Protein AF-A0A0D2ZPG1-F1 (afdb_monomer_lite)

Sequence (152 aa):
MGLDYSYSQPSQSDTFGGHTVSSGYDETADLIRRDQEEIRDNIADSHSRNHPGRLYYTCANVDDGDCHVWKWWDVAVMEEMKARDLHTLELAQKVDSLTLMGDYVTEQKVAKLEEMVSKLSNKNPVFTNRFEMVVAFMVVVLVVMGMMVMFK

Radius of gyration: 38.49 Å; chains: 1; bounding box: 87×47×104 Å

Secondary structure (DSSP, 8-state):
-----------------------S--HHHHHHHHHHHHHHHTEEE---TTSTT-EEE--TTTTSSS----EEHHHHHHHHHHHHHHHHHHHHHHHHHHHHHHHHHHHHHHHHHHHHHHHHHHHHHHHHHHHHHHHHHHHHHHHHHHHHHHT-

Organism: NCBI:txid109376

Foldseek 3Di:
DDDDPPDPDPDDDPPPDDPDPDDPDDVVVVVVVVVVVVQVLQKDADPDPVHHRFIWGWDPPNPPPDDTDIDGPVVVVVVVVVVVVVVVVVVVVVVVVVVVVVVVVVVVVVVVVVVVVVVVVVVVVVVVVVVVVVVVVVVVVVVVVVVVVVVD

Structure (mmCIF, N/CA/C/O backbone):
data_AF-A0A0D2ZPG1-F1
#
_entry.id   AF-A0A0D2ZPG1-F1
#
loop_
_atom_site.group_PDB
_atom_site.id
_atom_site.type_symbol
_atom_site.label_atom_id
_atom_site.label_alt_id
_atom_site.label_comp_id
_atom_site.label_asym_id
_atom_site.label_entity_id
_atom_site.label_seq_id
_atom_site.pdbx_PDB_ins_code
_atom_site.Cartn_x
_atom_site.Cartn_y
_atom_site.Cartn_z
_atom_site.occupancy
_atom_site.B_iso_or_equiv
_atom_site.auth_seq_id
_atom_site.auth_comp_id
_atom_site.auth_asym_id
_atom_site.auth_atom_id
_atom_site.pdbx_PDB_model_num
ATOM 1 N N . MET A 1 1 ? 16.305 19.157 -18.968 1.00 41.69 1 MET A N 1
ATOM 2 C CA . MET A 1 1 ? 15.092 19.085 -19.805 1.00 41.69 1 MET A CA 1
ATOM 3 C C . MET A 1 1 ? 14.209 18.032 -19.160 1.00 41.69 1 MET A C 1
ATOM 5 O O . MET A 1 1 ? 14.555 16.863 -19.232 1.00 41.69 1 MET A O 1
ATOM 9 N N . GLY A 1 2 ? 13.223 18.451 -18.364 1.00 42.47 2 GLY A N 1
ATOM 10 C CA . GLY A 1 2 ? 12.324 17.534 -17.658 1.00 42.47 2 GLY A CA 1
ATOM 11 C C . GLY A 1 2 ? 11.191 17.140 -18.594 1.00 42.47 2 GLY A C 1
ATOM 12 O O . GLY A 1 2 ? 10.521 18.026 -19.116 1.00 42.47 2 GLY A O 1
ATOM 13 N N . LEU A 1 3 ? 11.043 15.845 -18.863 1.00 47.88 3 LEU A N 1
ATOM 14 C CA . LEU A 1 3 ? 9.903 15.326 -19.610 1.00 47.88 3 LEU A CA 1
ATOM 15 C C . LEU A 1 3 ? 8.704 15.293 -18.661 1.00 47.88 3 LEU A C 1
ATOM 17 O O . LEU A 1 3 ? 8.787 14.724 -17.573 1.00 47.88 3 LEU A O 1
ATOM 21 N N . ASP A 1 4 ? 7.637 15.971 -19.064 1.00 37.28 4 ASP A N 1
ATOM 22 C CA . ASP A 1 4 ? 6.382 16.076 -18.329 1.00 37.28 4 ASP A CA 1
ATOM 23 C C . ASP A 1 4 ? 5.626 14.750 -18.513 1.00 37.28 4 ASP A C 1
ATOM 25 O O . ASP A 1 4 ? 4.990 14.507 -19.540 1.00 37.28 4 ASP A O 1
ATOM 29 N N . TYR A 1 5 ? 5.794 13.823 -17.569 1.00 43.66 5 TYR A N 1
ATOM 30 C CA . TYR A 1 5 ? 5.114 12.530 -17.609 1.00 43.66 5 TYR A CA 1
ATOM 31 C C . TYR A 1 5 ? 3.653 12.727 -17.194 1.00 43.66 5 TYR A C 1
ATOM 33 O O . TYR A 1 5 ? 3.323 12.786 -16.010 1.00 43.66 5 TYR A O 1
ATOM 41 N N . SER A 1 6 ? 2.769 12.849 -18.184 1.00 46.88 6 SER A N 1
ATOM 42 C CA . SER A 1 6 ? 1.324 12.923 -17.968 1.00 46.88 6 SER A CA 1
ATOM 43 C C . SER A 1 6 ? 0.773 11.524 -17.684 1.00 46.88 6 SER A C 1
ATOM 45 O O . SER A 1 6 ? 0.477 10.749 -18.592 1.00 46.88 6 SER A O 1
ATOM 47 N N . TYR A 1 7 ? 0.678 11.177 -16.401 1.00 46.16 7 TYR A N 1
ATOM 48 C CA . TYR A 1 7 ? 0.037 9.943 -15.958 1.00 46.16 7 TYR A CA 1
ATOM 49 C C . TYR A 1 7 ? -1.486 10.082 -16.086 1.00 46.16 7 TYR A C 1
ATOM 51 O O . TYR A 1 7 ? -2.120 10.831 -15.342 1.00 46.16 7 TYR A O 1
ATOM 59 N N . SER A 1 8 ? -2.080 9.368 -17.044 1.00 49.66 8 SER A N 1
ATOM 60 C CA . SER A 1 8 ? -3.536 9.276 -17.178 1.00 49.66 8 SER A CA 1
ATOM 61 C C . SER A 1 8 ? -4.062 8.263 -16.167 1.00 49.66 8 SER A C 1
ATOM 63 O O . SER A 1 8 ? -4.043 7.058 -16.402 1.00 49.66 8 SER A O 1
ATOM 65 N N . GLN A 1 9 ? -4.488 8.759 -15.009 1.00 51.00 9 GLN A N 1
ATOM 66 C CA . GLN A 1 9 ? -5.071 7.937 -13.956 1.00 51.00 9 GLN A CA 1
ATOM 67 C C . GLN A 1 9 ? -6.385 7.306 -14.465 1.00 51.00 9 GLN A C 1
ATOM 69 O O . GLN A 1 9 ? -7.239 8.042 -14.971 1.00 51.00 9 GLN A O 1
ATOM 74 N N . PRO A 1 10 ? -6.583 5.979 -14.351 1.00 47.31 10 PRO A N 1
ATOM 75 C CA . PRO A 1 10 ? -7.836 5.354 -14.755 1.00 47.31 10 PRO A CA 1
ATOM 76 C C . PRO A 1 10 ? -8.992 5.935 -13.933 1.00 47.31 10 PRO A C 1
ATOM 78 O O . PRO A 1 10 ? -8.849 6.201 -12.735 1.00 47.31 10 PRO A O 1
ATOM 81 N N . SER A 1 11 ? -10.131 6.175 -14.585 1.00 49.12 11 SER A N 1
ATOM 82 C CA . SER A 1 11 ? -11.320 6.740 -13.947 1.00 49.12 11 SER A CA 1
ATOM 83 C C . SER A 1 11 ? -11.744 5.867 -12.764 1.00 49.12 11 SER A C 1
ATOM 85 O O . SER A 1 11 ? -12.123 4.712 -12.962 1.00 49.12 11 SER A O 1
ATOM 87 N N . GLN A 1 12 ? -11.688 6.414 -11.544 1.00 50.59 12 GLN A N 1
ATOM 88 C CA . GLN A 1 12 ? -12.285 5.771 -10.374 1.00 50.59 12 GLN A CA 1
ATOM 89 C C . GLN A 1 12 ? -13.790 5.648 -10.614 1.00 50.59 12 GLN A C 1
ATOM 91 O O . GLN A 1 12 ? -14.475 6.638 -10.856 1.00 50.59 12 GLN A O 1
ATOM 96 N N . SER A 1 13 ? -14.296 4.420 -10.583 1.00 56.88 13 SER A N 1
ATOM 97 C CA . SER A 1 13 ? -15.728 4.156 -10.602 1.00 56.88 13 SER A CA 1
ATOM 98 C C . SER A 1 13 ? -16.307 4.413 -9.208 1.00 56.88 13 SER A C 1
ATOM 100 O O . SER A 1 13 ? -15.948 3.719 -8.257 1.00 56.88 13 SER A O 1
ATOM 102 N N . ASP A 1 14 ? -17.242 5.357 -9.090 1.00 49.16 14 ASP A N 1
ATOM 103 C CA . ASP A 1 14 ? -17.861 5.813 -7.829 1.00 49.16 14 ASP A CA 1
ATOM 104 C C . ASP A 1 14 ? -18.821 4.801 -7.156 1.00 49.16 14 ASP A C 1
ATOM 106 O O . ASP A 1 14 ? -19.698 5.178 -6.376 1.00 49.16 14 ASP A O 1
ATOM 110 N N . THR A 1 15 ? -18.706 3.494 -7.416 1.00 52.66 15 THR A N 1
ATOM 111 C CA . THR A 1 15 ? -19.651 2.508 -6.855 1.00 52.66 15 THR A CA 1
ATOM 112 C C . THR A 1 15 ? -19.204 2.041 -5.470 1.00 52.66 15 THR A C 1
ATOM 114 O O . THR A 1 15 ? -18.748 0.918 -5.263 1.00 52.66 15 THR A O 1
ATOM 117 N N . PHE A 1 16 ? -19.349 2.931 -4.489 1.00 48.12 16 PHE A N 1
ATOM 118 C CA . PHE A 1 16 ? -19.251 2.593 -3.074 1.00 48.12 16 PHE A CA 1
ATOM 119 C C . PHE A 1 16 ? -20.531 1.864 -2.626 1.00 48.12 16 PHE A C 1
ATOM 121 O O . PHE A 1 16 ? -21.588 2.476 -2.488 1.00 48.12 16 PHE A O 1
ATOM 128 N N . GLY A 1 17 ? -20.426 0.555 -2.370 1.00 55.88 17 GLY A N 1
ATOM 129 C CA . GLY A 1 17 ? -21.420 -0.190 -1.583 1.00 55.88 17 GLY A CA 1
ATOM 130 C C . GLY A 1 17 ? -22.394 -1.089 -2.354 1.00 55.88 17 GLY A C 1
ATOM 131 O O . GLY A 1 17 ? -23.602 -0.978 -2.169 1.00 55.88 17 GLY A O 1
ATOM 132 N N . GLY A 1 18 ? -21.890 -2.036 -3.151 1.00 46.44 18 GLY A N 1
ATOM 133 C CA . GLY A 1 18 ? -22.707 -3.075 -3.789 1.00 46.44 18 GLY A CA 1
ATOM 134 C C . GLY A 1 18 ? -22.163 -4.483 -3.554 1.00 46.44 18 GLY A C 1
ATOM 135 O O . GLY A 1 18 ? -21.541 -5.056 -4.441 1.00 46.44 18 GLY A O 1
ATOM 136 N N . HIS A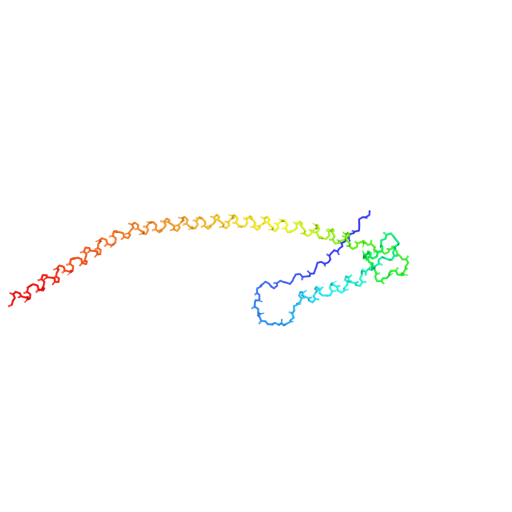 1 19 ? -22.406 -5.077 -2.381 1.00 53.75 19 HIS A N 1
ATOM 137 C CA . HIS A 1 19 ? -22.217 -6.521 -2.211 1.00 53.75 19 HIS A CA 1
ATOM 138 C C . HIS A 1 19 ? -23.309 -7.263 -2.992 1.00 53.75 19 HIS A C 1
ATOM 140 O O . HIS A 1 19 ? -24.392 -7.523 -2.473 1.00 53.75 19 HIS A O 1
ATOM 146 N N . THR A 1 20 ? -23.016 -7.623 -4.240 1.00 50.62 20 THR A N 1
ATOM 147 C CA . THR A 1 20 ? -23.740 -8.683 -4.946 1.00 50.62 20 THR A CA 1
ATOM 148 C C . THR A 1 20 ? -22.747 -9.786 -5.280 1.00 50.62 20 THR A C 1
ATOM 150 O O . THR A 1 20 ? -21.829 -9.619 -6.075 1.00 50.62 20 THR A O 1
ATOM 153 N N . VAL A 1 21 ? -22.886 -10.916 -4.589 1.00 63.38 21 VAL A N 1
ATOM 154 C CA . VAL A 1 21 ? -22.177 -12.147 -4.934 1.00 63.38 21 VAL A CA 1
ATOM 155 C C . VAL A 1 21 ? -22.846 -12.696 -6.187 1.00 63.38 21 VAL A C 1
ATOM 157 O O . VAL A 1 21 ? -23.931 -13.262 -6.089 1.00 63.38 21 VAL A O 1
ATOM 160 N N . SER A 1 22 ? -22.235 -12.475 -7.351 1.00 59.31 22 SER A N 1
ATOM 161 C CA . SER A 1 22 ? -22.060 -13.461 -8.429 1.00 59.31 22 SER A CA 1
ATOM 162 C C . SER A 1 22 ? -21.621 -12.759 -9.711 1.00 59.31 22 SER A C 1
ATOM 164 O O . SER A 1 22 ? -22.427 -12.092 -10.352 1.00 59.31 22 SER A O 1
ATOM 166 N N . SER A 1 23 ? -20.363 -12.953 -10.104 1.00 57.47 23 SER A N 1
ATOM 167 C CA . SER A 1 23 ? -20.008 -13.282 -11.484 1.00 57.47 23 SER A CA 1
ATOM 168 C C . SER A 1 23 ? -18.520 -13.613 -11.552 1.00 57.47 23 SER A C 1
ATOM 170 O O . SER A 1 23 ? -17.707 -12.923 -10.950 1.00 57.47 23 SER A O 1
ATOM 172 N N . GLY A 1 24 ? -18.148 -14.668 -12.273 1.00 62.38 24 GLY A N 1
ATOM 173 C CA . GLY A 1 24 ? -16.758 -15.110 -12.443 1.00 62.38 24 GLY A CA 1
ATOM 174 C C . GLY A 1 24 ? -15.873 -14.178 -13.279 1.00 62.38 24 GLY A C 1
ATOM 175 O O . GLY A 1 24 ? -14.880 -14.653 -13.821 1.00 62.38 24 GLY A O 1
ATOM 176 N N . TYR A 1 25 ? -16.233 -12.898 -13.422 1.00 65.69 25 TYR A N 1
ATOM 177 C CA . TYR A 1 25 ? -15.369 -11.874 -13.997 1.00 65.69 25 TYR A CA 1
ATOM 178 C C . TYR A 1 25 ? -14.759 -11.054 -12.857 1.00 65.69 25 TYR A C 1
ATOM 180 O O . TYR A 1 25 ? -15.468 -10.480 -12.034 1.00 65.69 25 TYR A O 1
ATOM 188 N N . ASP A 1 26 ? -13.435 -11.023 -12.801 1.00 76.56 26 ASP A N 1
ATOM 189 C CA . ASP A 1 26 ? -12.691 -10.121 -11.933 1.00 76.56 26 ASP A CA 1
ATOM 190 C C . ASP A 1 26 ? -12.079 -9.047 -12.832 1.00 76.56 26 ASP A C 1
ATOM 192 O O . ASP A 1 26 ? -11.036 -9.242 -13.454 1.00 76.56 26 ASP A O 1
ATOM 196 N N . GLU A 1 27 ? -12.781 -7.919 -12.939 1.00 81.44 27 GLU A N 1
ATOM 197 C CA . GLU A 1 27 ? -12.368 -6.772 -13.751 1.00 81.44 27 GLU A CA 1
ATOM 198 C C . GLU A 1 27 ? -10.951 -6.303 -13.390 1.00 81.44 27 GLU A C 1
ATOM 200 O O . GLU A 1 27 ? -10.177 -5.921 -14.270 1.00 81.44 27 GLU A O 1
ATOM 205 N N . THR A 1 28 ? -10.576 -6.397 -12.110 1.00 78.94 28 THR A N 1
ATOM 206 C CA . THR A 1 28 ? -9.233 -6.025 -11.662 1.00 78.94 28 THR A CA 1
ATOM 207 C C . THR A 1 28 ? -8.188 -7.023 -12.140 1.00 78.94 28 THR A C 1
ATOM 209 O O . THR A 1 28 ? -7.143 -6.611 -12.642 1.00 78.94 2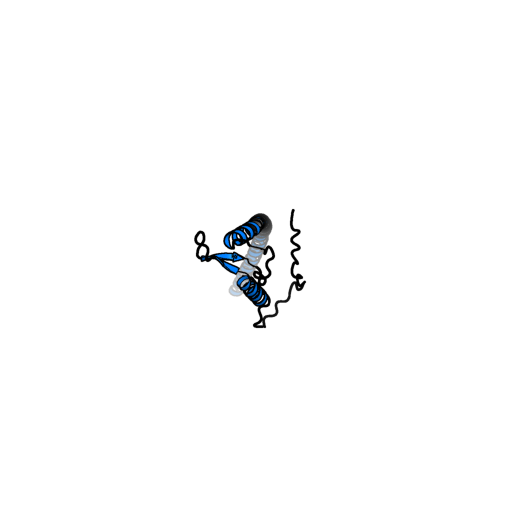8 THR A O 1
ATOM 212 N N . ALA A 1 29 ? -8.482 -8.323 -12.082 1.00 83.50 29 ALA A N 1
ATOM 213 C CA . ALA A 1 29 ? -7.597 -9.349 -12.622 1.00 83.50 29 ALA A CA 1
ATOM 214 C C . ALA A 1 29 ? -7.411 -9.209 -14.143 1.00 83.50 29 ALA A C 1
ATOM 216 O O . ALA A 1 29 ? -6.305 -9.409 -14.643 1.00 83.50 29 ALA A O 1
ATOM 217 N N . ASP A 1 30 ? -8.454 -8.819 -14.879 1.00 85.94 30 ASP A N 1
ATOM 218 C CA . ASP A 1 30 ? -8.376 -8.595 -16.326 1.00 85.94 30 ASP A CA 1
ATOM 219 C C . ASP A 1 30 ? -7.590 -7.336 -16.712 1.00 85.94 30 ASP A C 1
ATOM 221 O O . ASP A 1 30 ? -6.897 -7.328 -17.733 1.00 85.94 30 ASP A O 1
ATOM 225 N N . LEU A 1 31 ? -7.683 -6.265 -15.921 1.00 86.38 31 LEU A N 1
ATOM 226 C CA . LEU A 1 31 ? -6.836 -5.079 -16.081 1.00 86.38 31 LEU A CA 1
ATOM 227 C C . LEU A 1 31 ? -5.371 -5.421 -15.802 1.00 86.38 31 LEU A C 1
ATOM 229 O O . LEU A 1 31 ? -4.522 -5.179 -16.652 1.00 86.38 31 LEU A O 1
ATOM 233 N N . ILE A 1 32 ? -5.095 -6.096 -14.681 1.00 85.25 32 ILE A N 1
ATOM 234 C CA . ILE A 1 32 ? -3.744 -6.552 -14.329 1.00 85.25 32 ILE A CA 1
ATOM 235 C C . ILE A 1 32 ? -3.177 -7.444 -15.432 1.00 85.25 32 ILE A C 1
ATOM 237 O O . ILE A 1 32 ? -2.029 -7.276 -15.826 1.00 85.25 32 ILE A O 1
ATOM 241 N N . ARG A 1 33 ? -3.961 -8.393 -15.953 1.00 87.81 33 ARG A N 1
ATOM 242 C CA . ARG A 1 33 ? -3.504 -9.295 -17.014 1.00 87.81 33 ARG A CA 1
ATOM 243 C C . ARG A 1 33 ? -3.107 -8.532 -18.278 1.00 87.81 33 ARG A C 1
ATOM 245 O O . ARG A 1 33 ? -2.057 -8.833 -18.835 1.00 87.81 33 ARG A O 1
ATOM 252 N N . ARG A 1 34 ? -3.905 -7.549 -18.705 1.00 86.44 34 ARG A N 1
ATOM 253 C CA . ARG A 1 34 ? -3.583 -6.707 -19.869 1.00 86.44 34 ARG A CA 1
ATOM 254 C C . ARG A 1 34 ? -2.321 -5.880 -19.643 1.00 86.44 34 ARG A C 1
ATOM 256 O O . ARG A 1 34 ? -1.441 -5.900 -20.496 1.00 86.44 34 ARG A O 1
ATOM 263 N N . ASP A 1 35 ? -2.187 -5.254 -18.478 1.00 86.94 35 ASP A N 1
ATOM 264 C CA . ASP A 1 35 ? -0.982 -4.494 -18.131 1.00 86.94 35 ASP A CA 1
ATOM 265 C C . ASP A 1 35 ? 0.263 -5.397 -18.130 1.00 86.94 35 ASP A C 1
ATOM 267 O O . ASP A 1 35 ? 1.324 -5.017 -18.616 1.00 86.94 35 ASP A O 1
ATOM 271 N N . GLN A 1 36 ? 0.146 -6.630 -17.624 1.00 84.81 36 GLN A N 1
ATOM 272 C CA . GLN A 1 36 ? 1.239 -7.610 -17.634 1.00 84.81 36 GLN A CA 1
ATOM 273 C C . GLN A 1 36 ? 1.615 -8.065 -19.053 1.00 84.81 36 GLN A C 1
ATOM 275 O O . GLN A 1 36 ? 2.789 -8.339 -19.310 1.00 84.81 36 GLN A O 1
ATOM 280 N N . GLU A 1 37 ? 0.643 -8.164 -19.963 1.00 87.12 37 GLU A N 1
ATOM 281 C CA . GLU A 1 37 ? 0.872 -8.464 -21.382 1.00 87.12 37 GLU A CA 1
ATOM 282 C C . GLU A 1 37 ? 1.611 -7.303 -22.069 1.00 87.12 37 GLU A C 1
ATOM 284 O O . GLU A 1 37 ? 2.648 -7.529 -22.691 1.00 87.12 37 GLU A O 1
ATOM 289 N N . GLU A 1 38 ? 1.161 -6.062 -21.873 1.00 83.88 38 GLU A N 1
ATOM 290 C CA . GLU A 1 38 ? 1.799 -4.864 -22.439 1.00 83.88 38 GLU A CA 1
ATOM 291 C C . GLU A 1 38 ? 3.223 -4.648 -21.902 1.00 83.88 38 GLU A C 1
ATOM 293 O O . GLU A 1 38 ? 4.150 -4.345 -22.655 1.00 83.88 38 GLU A O 1
ATOM 298 N N . ILE A 1 39 ? 3.433 -4.848 -20.599 1.00 82.69 39 ILE A N 1
ATOM 299 C CA . ILE A 1 39 ? 4.762 -4.770 -19.981 1.00 82.69 39 ILE A CA 1
ATOM 300 C C . ILE A 1 39 ? 5.700 -5.816 -20.585 1.00 82.69 39 ILE A C 1
ATOM 302 O O . ILE A 1 39 ? 6.868 -5.519 -20.829 1.00 82.69 39 ILE A O 1
ATOM 306 N N . ARG A 1 40 ? 5.211 -7.039 -20.819 1.00 82.62 40 ARG A N 1
ATOM 307 C CA . ARG A 1 40 ? 6.024 -8.130 -21.366 1.00 82.62 40 ARG A CA 1
ATOM 308 C C . ARG A 1 40 ? 6.478 -7.840 -22.792 1.00 82.62 40 ARG A C 1
ATOM 310 O O . ARG A 1 40 ? 7.639 -8.099 -23.091 1.00 82.62 40 ARG A O 1
ATOM 317 N N . ASP A 1 41 ? 5.598 -7.302 -23.629 1.00 84.00 41 ASP A N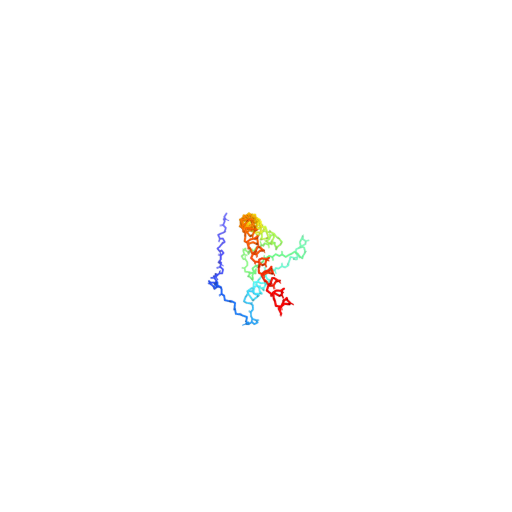 1
ATOM 318 C CA . ASP A 1 41 ? 5.934 -6.933 -25.011 1.00 84.00 41 ASP A CA 1
ATOM 319 C C . ASP A 1 41 ? 6.977 -5.808 -25.073 1.00 84.00 41 ASP A C 1
ATOM 321 O O . ASP A 1 41 ? 7.810 -5.771 -25.976 1.00 84.00 41 ASP A O 1
ATOM 325 N N . ASN A 1 42 ? 6.982 -4.924 -24.075 1.00 83.88 42 ASN A N 1
ATOM 326 C CA . ASN A 1 42 ? 7.904 -3.795 -23.998 1.00 83.88 42 ASN A CA 1
ATOM 327 C C . ASN A 1 42 ? 9.196 -4.094 -23.214 1.00 83.88 42 ASN A C 1
ATOM 329 O O . ASN A 1 42 ? 9.953 -3.169 -22.919 1.00 83.88 42 ASN A O 1
ATOM 333 N N . ILE A 1 43 ? 9.479 -5.350 -22.851 1.00 86.31 43 ILE A N 1
ATOM 334 C CA . ILE A 1 43 ? 10.730 -5.751 -22.190 1.00 86.31 43 ILE A CA 1
ATOM 335 C C . ILE A 1 43 ? 11.539 -6.660 -23.115 1.00 86.31 43 ILE A C 1
ATOM 337 O O . ILE A 1 43 ? 11.060 -7.699 -23.560 1.00 86.31 43 ILE A O 1
ATOM 341 N N . ALA A 1 44 ? 12.809 -6.318 -23.323 1.00 84.69 44 ALA A N 1
ATOM 342 C CA . ALA A 1 44 ? 13.753 -7.108 -24.106 1.00 84.69 44 ALA A CA 1
ATOM 343 C C . ALA A 1 44 ? 14.939 -7.585 -23.260 1.00 84.69 44 ALA A C 1
ATOM 345 O O . ALA A 1 44 ? 15.295 -6.982 -22.240 1.00 84.69 44 ALA A O 1
ATOM 346 N N . ASP A 1 45 ? 15.576 -8.671 -23.697 1.00 86.62 45 ASP A N 1
ATOM 347 C CA . ASP A 1 45 ? 16.796 -9.183 -23.097 1.00 86.62 45 ASP A CA 1
ATOM 348 C C . ASP A 1 45 ? 18.050 -8.568 -23.727 1.00 86.62 45 ASP A C 1
ATOM 350 O O . ASP A 1 45 ? 18.186 -8.355 -24.931 1.00 86.62 45 ASP A O 1
ATOM 354 N N . SER A 1 46 ? 19.012 -8.237 -22.872 1.00 82.88 46 SER A N 1
ATOM 355 C CA . SER A 1 46 ? 20.309 -7.740 -23.301 1.00 82.88 46 SER A CA 1
ATOM 356 C C . SER A 1 46 ? 21.2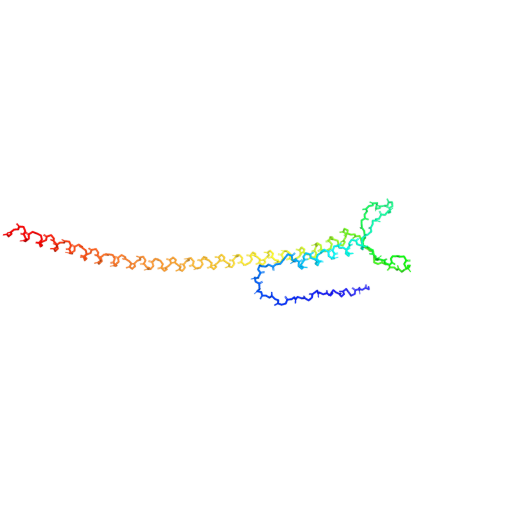05 -8.910 -23.696 1.00 82.88 46 SER A C 1
ATOM 358 O O . SER A 1 46 ? 21.658 -9.689 -22.854 1.00 82.88 46 SER A O 1
ATOM 360 N N . HIS A 1 47 ? 21.561 -8.960 -24.978 1.00 80.62 47 HIS A N 1
ATOM 361 C CA . HIS A 1 47 ? 22.628 -9.818 -25.502 1.00 80.62 47 HIS A CA 1
ATOM 362 C C . HIS A 1 47 ? 24.028 -9.182 -25.393 1.00 80.62 47 HIS A C 1
ATOM 364 O O . HIS A 1 47 ? 25.003 -9.706 -25.934 1.00 80.62 47 HIS A O 1
ATOM 370 N N . SER A 1 48 ? 24.159 -8.039 -24.707 1.00 79.38 48 SER A N 1
ATOM 371 C CA . SER A 1 48 ? 25.446 -7.360 -24.538 1.00 79.38 48 SER A CA 1
ATOM 372 C C . SER A 1 48 ? 26.430 -8.206 -23.733 1.00 79.38 48 SER A C 1
ATOM 374 O O . SER A 1 48 ? 26.085 -8.788 -22.705 1.00 79.38 48 SER A O 1
ATOM 376 N N . ARG A 1 49 ? 27.705 -8.179 -24.137 1.00 79.44 49 ARG A N 1
ATOM 377 C CA . ARG A 1 49 ? 28.793 -8.898 -23.456 1.00 79.44 49 ARG A CA 1
ATOM 378 C C . ARG A 1 49 ? 28.993 -8.457 -22.002 1.00 79.44 49 ARG A C 1
ATOM 380 O O . ARG A 1 49 ? 29.498 -9.233 -21.199 1.00 79.44 49 ARG A O 1
ATOM 387 N N . ASN A 1 50 ? 28.611 -7.223 -21.674 1.00 82.31 50 ASN A N 1
ATOM 388 C CA . ASN A 1 50 ? 28.776 -6.652 -20.336 1.00 82.31 50 ASN A CA 1
ATOM 389 C C . ASN A 1 50 ? 27.576 -6.938 -19.416 1.00 82.31 50 ASN A C 1
ATOM 391 O O . ASN A 1 50 ? 27.728 -6.911 -18.198 1.00 82.31 50 ASN A O 1
ATOM 395 N N . HIS A 1 51 ? 26.398 -7.214 -19.987 1.00 77.56 51 HIS A N 1
ATOM 396 C CA . HIS A 1 51 ? 25.150 -7.439 -19.249 1.00 77.56 51 HIS A CA 1
ATOM 397 C C . HIS A 1 51 ? 24.308 -8.552 -19.902 1.00 77.56 51 HIS A C 1
ATOM 399 O O . HIS A 1 51 ? 23.189 -8.279 -20.346 1.00 77.56 51 HIS A O 1
ATOM 405 N N . PRO A 1 52 ? 24.832 -9.785 -20.017 1.00 83.06 52 PRO A N 1
ATOM 406 C CA . PRO A 1 52 ? 24.100 -10.879 -20.643 1.00 83.06 52 PRO A CA 1
ATOM 407 C C . PRO A 1 52 ? 22.868 -11.252 -19.809 1.00 83.06 52 PRO A C 1
ATOM 409 O O . PRO A 1 52 ? 22.967 -11.429 -18.595 1.00 83.06 52 PRO A O 1
ATOM 412 N N . GLY A 1 53 ? 21.707 -11.363 -20.458 1.00 82.56 53 GLY A N 1
ATOM 413 C CA . GLY A 1 53 ? 20.452 -11.788 -19.827 1.00 82.56 53 GLY A CA 1
ATOM 414 C C . GLY A 1 53 ? 19.781 -10.734 -18.940 1.00 82.56 53 GLY A C 1
ATOM 415 O O . GLY A 1 53 ? 18.798 -11.040 -18.269 1.00 82.56 53 GLY A O 1
ATOM 416 N N . ARG A 1 54 ? 20.288 -9.492 -18.913 1.00 87.44 54 ARG A N 1
ATOM 417 C CA . ARG A 1 54 ? 19.638 -8.393 -18.186 1.00 87.44 54 ARG A CA 1
ATOM 418 C C . ARG A 1 54 ? 18.475 -7.834 -19.001 1.00 87.44 54 ARG A C 1
ATOM 420 O O . ARG A 1 54 ? 18.631 -7.592 -20.192 1.00 87.44 54 ARG A O 1
ATOM 427 N N . LEU A 1 55 ? 17.344 -7.588 -18.352 1.00 88.25 55 LEU A N 1
ATOM 428 C CA . LEU A 1 55 ? 16.144 -7.065 -19.001 1.00 88.25 55 LEU A CA 1
ATOM 429 C C . LEU A 1 55 ? 16.130 -5.534 -19.017 1.00 88.25 55 LEU A C 1
ATOM 431 O O . LEU A 1 55 ? 16.532 -4.888 -18.044 1.00 88.25 55 LEU A O 1
ATOM 435 N N . TYR A 1 56 ? 15.632 -4.951 -20.098 1.00 85.31 56 TYR A N 1
ATOM 436 C CA . TYR A 1 56 ? 15.406 -3.514 -20.216 1.00 85.31 56 TYR A CA 1
ATOM 437 C C . TYR A 1 56 ? 14.094 -3.239 -20.942 1.00 85.31 56 TYR A C 1
ATOM 439 O O . TYR A 1 56 ? 13.664 -4.023 -21.784 1.00 85.31 56 TYR A O 1
ATOM 447 N N . TYR A 1 57 ? 13.460 -2.124 -20.594 1.00 84.56 57 TYR A N 1
ATOM 448 C CA . TYR A 1 57 ? 12.304 -1.622 -21.317 1.00 84.56 57 TYR A CA 1
ATOM 449 C C . TYR A 1 57 ? 12.738 -1.050 -22.663 1.00 84.56 57 TYR A C 1
ATOM 451 O O . TYR A 1 57 ? 13.734 -0.324 -22.724 1.00 84.56 57 TYR A O 1
ATOM 459 N N . THR A 1 58 ? 11.979 -1.367 -23.705 1.00 82.44 58 THR A N 1
ATOM 460 C CA . THR A 1 58 ? 12.154 -0.892 -25.076 1.00 82.44 58 THR A CA 1
ATOM 461 C C . THR A 1 58 ? 10.793 -0.568 -25.693 1.00 82.44 58 THR A C 1
ATOM 463 O O . THR A 1 58 ? 9.754 -0.988 -25.191 1.00 82.44 58 THR A O 1
ATOM 466 N N . CYS A 1 59 ? 10.793 0.193 -26.782 1.00 78.19 59 CYS A N 1
ATOM 467 C CA . CYS A 1 59 ? 9.598 0.482 -27.568 1.00 78.19 59 CYS A CA 1
ATOM 468 C C . CYS A 1 59 ? 9.393 -0.590 -28.653 1.00 78.19 59 CYS A C 1
ATOM 470 O O . CYS A 1 59 ? 10.370 -1.089 -29.213 1.00 78.19 59 CYS A O 1
ATOM 472 N N . ALA A 1 60 ? 8.137 -0.874 -29.016 1.00 69.31 60 ALA A N 1
ATOM 473 C CA . ALA A 1 60 ? 7.775 -1.747 -30.142 1.00 69.31 60 ALA A CA 1
ATOM 474 C C . ALA A 1 60 ? 8.345 -1.281 -31.502 1.00 69.31 60 ALA A C 1
ATOM 476 O O . ALA A 1 60 ? 8.472 -2.071 -32.432 1.00 69.31 60 ALA A O 1
ATOM 477 N N . ASN A 1 61 ? 8.715 -0.002 -31.610 1.00 66.75 61 ASN A N 1
ATOM 478 C CA . ASN A 1 61 ? 9.217 0.648 -32.820 1.00 66.75 61 ASN A CA 1
ATOM 479 C C . ASN A 1 61 ? 10.754 0.793 -32.863 1.00 66.75 61 ASN A C 1
ATOM 481 O O . ASN A 1 61 ? 11.271 1.632 -33.594 1.00 66.75 61 ASN A O 1
ATOM 485 N N . VAL A 1 62 ? 11.489 -0.027 -32.100 1.00 62.91 62 VAL A N 1
ATOM 486 C CA . VAL A 1 62 ? 12.952 0.070 -31.889 1.00 62.91 62 VAL A CA 1
ATOM 487 C C . VAL A 1 62 ? 13.804 0.180 -33.169 1.00 62.91 62 VAL A C 1
ATOM 489 O O . VAL A 1 62 ? 14.906 0.725 -33.126 1.00 62.91 62 VAL A O 1
ATOM 492 N N . ASP A 1 63 ? 13.289 -0.286 -34.308 1.00 64.81 63 ASP A N 1
ATOM 493 C CA . ASP A 1 63 ? 13.983 -0.305 -35.601 1.00 64.81 63 ASP A CA 1
ATOM 494 C C . ASP A 1 63 ? 13.797 0.969 -36.456 1.00 64.81 63 ASP A C 1
ATOM 496 O O . ASP A 1 63 ? 14.345 1.045 -37.558 1.00 64.81 63 ASP A O 1
ATOM 500 N N . ASP A 1 64 ? 13.041 1.977 -36.003 1.00 71.56 64 ASP A N 1
ATOM 501 C CA . ASP A 1 64 ? 12.754 3.182 -36.809 1.00 71.56 64 ASP A CA 1
ATOM 502 C C . ASP A 1 64 ? 13.906 4.214 -36.869 1.00 71.56 64 ASP A C 1
ATOM 504 O O . ASP A 1 64 ? 13.845 5.174 -37.640 1.00 71.56 64 ASP A O 1
ATOM 508 N N . GLY A 1 65 ? 14.990 3.980 -36.124 1.00 60.78 65 GLY A N 1
ATOM 509 C CA . GLY A 1 65 ? 16.209 4.789 -36.159 1.00 60.78 65 GLY A CA 1
ATOM 510 C C . GLY A 1 65 ? 16.214 6.029 -35.257 1.00 60.78 65 GLY A C 1
ATOM 511 O O . GLY A 1 65 ? 17.245 6.705 -35.212 1.00 60.78 65 GLY A O 1
ATOM 512 N N . ASP A 1 66 ? 15.136 6.310 -34.516 1.00 58.69 66 ASP A N 1
ATOM 513 C CA . ASP A 1 66 ? 15.097 7.379 -33.513 1.00 58.69 66 ASP A CA 1
ATOM 514 C C . ASP A 1 66 ? 15.529 6.901 -32.109 1.00 58.69 66 ASP A C 1
ATOM 516 O O . ASP A 1 66 ? 15.606 5.712 -31.797 1.00 58.69 66 ASP A O 1
ATOM 520 N N . CYS A 1 67 ? 15.903 7.847 -31.240 1.00 55.94 67 CYS A N 1
ATOM 521 C CA . CYS A 1 67 ? 16.362 7.563 -29.877 1.00 55.94 67 CYS A CA 1
ATOM 522 C C . CYS A 1 67 ? 15.194 7.065 -29.010 1.00 55.94 67 CYS A C 1
ATOM 524 O O . CYS A 1 67 ? 14.450 7.865 -28.439 1.00 55.94 67 CYS A O 1
ATOM 526 N N . HIS A 1 68 ? 15.035 5.746 -28.909 1.00 64.31 68 HIS A N 1
ATOM 527 C CA . HIS A 1 68 ? 13.968 5.136 -28.118 1.00 64.31 68 HIS A CA 1
ATOM 528 C C . HIS A 1 68 ? 14.276 5.087 -26.627 1.00 64.31 68 HIS A C 1
ATOM 530 O O . HIS A 1 68 ? 15.419 4.933 -26.189 1.00 64.31 68 HIS A O 1
ATOM 536 N N . VAL A 1 69 ? 13.203 5.197 -25.845 1.00 64.06 69 VAL A N 1
ATOM 537 C CA . VAL A 1 69 ? 13.197 5.034 -24.391 1.00 64.06 69 VAL A CA 1
ATOM 538 C C . VAL A 1 69 ? 13.830 3.688 -24.039 1.00 64.06 69 VAL A C 1
ATOM 540 O O . VAL A 1 69 ? 13.278 2.639 -24.361 1.00 64.06 69 VAL A O 1
ATOM 543 N N . TRP A 1 70 ? 14.976 3.725 -23.355 1.00 73.19 70 TRP A N 1
ATOM 544 C CA . TRP A 1 70 ? 15.616 2.541 -22.792 1.00 73.19 70 TRP A CA 1
ATOM 545 C C . TRP A 1 70 ? 15.850 2.750 -21.300 1.00 73.19 70 TRP A C 1
ATOM 547 O O . TRP A 1 70 ? 16.421 3.753 -20.862 1.00 73.19 70 TRP A O 1
ATOM 557 N N . LYS A 1 71 ? 15.386 1.800 -20.493 1.00 84.12 71 LYS A N 1
ATOM 558 C CA . LYS A 1 71 ? 15.625 1.808 -19.049 1.00 84.12 71 LYS A CA 1
ATOM 559 C C . LYS A 1 71 ? 15.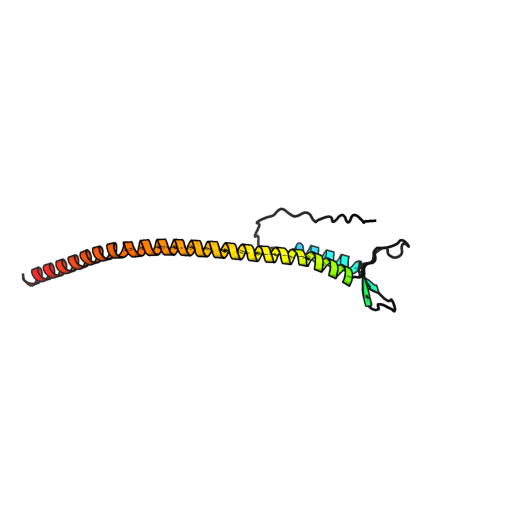771 0.387 -18.552 1.00 84.12 71 LYS A C 1
ATOM 561 O O . LYS A 1 71 ? 14.960 -0.475 -18.876 1.00 84.12 71 LYS A O 1
ATOM 566 N N . TRP A 1 72 ? 16.797 0.143 -17.745 1.00 87.56 72 TRP A N 1
ATOM 567 C CA . TRP A 1 72 ? 16.989 -1.159 -17.119 1.00 87.56 72 TRP A CA 1
ATOM 568 C C . TRP A 1 72 ? 15.781 -1.525 -16.259 1.00 87.56 72 TRP A C 1
ATOM 570 O O . TRP A 1 72 ? 15.328 -0.718 -15.441 1.00 87.56 72 TRP A O 1
ATOM 580 N N . TRP A 1 73 ? 15.276 -2.745 -16.447 1.00 85.38 73 TRP A N 1
ATOM 581 C CA . TRP A 1 73 ? 14.074 -3.219 -15.771 1.00 85.38 73 TRP A CA 1
ATOM 582 C C . TRP A 1 73 ? 14.231 -3.164 -14.249 1.00 85.38 73 TRP A C 1
ATOM 584 O O . TRP A 1 73 ? 13.349 -2.667 -13.557 1.00 85.38 73 TRP A O 1
ATOM 594 N N . ASP A 1 74 ? 15.394 -3.564 -13.730 1.00 82.62 74 ASP A N 1
ATOM 595 C CA . ASP A 1 74 ? 15.692 -3.539 -12.296 1.00 82.62 74 ASP A CA 1
ATOM 596 C C . ASP A 1 74 ? 15.712 -2.119 -11.711 1.00 82.62 74 ASP A C 1
ATOM 598 O O . ASP A 1 74 ? 15.237 -1.906 -10.598 1.00 82.62 74 ASP A O 1
ATOM 602 N N . VAL A 1 75 ? 16.195 -1.135 -12.474 1.00 84.62 75 VAL A N 1
ATOM 603 C CA . VAL A 1 75 ? 16.220 0.272 -12.045 1.00 84.62 75 VAL A CA 1
ATOM 604 C C . VAL A 1 75 ? 14.803 0.836 -11.998 1.00 84.62 75 VAL A C 1
ATOM 606 O O . VAL A 1 75 ? 14.429 1.484 -11.025 1.00 84.62 75 VAL A O 1
ATOM 609 N N . ALA A 1 76 ? 13.995 0.559 -13.022 1.00 84.00 76 ALA A N 1
ATOM 610 C CA . ALA A 1 76 ? 12.600 0.980 -13.055 1.00 84.00 76 ALA A CA 1
ATOM 611 C C . ALA A 1 76 ? 11.783 0.339 -11.922 1.00 84.00 76 ALA A C 1
ATOM 613 O O . ALA A 1 76 ? 11.098 1.050 -11.195 1.00 84.00 76 ALA A O 1
ATOM 614 N N . VAL A 1 77 ? 11.912 -0.975 -11.712 1.00 82.69 77 VAL A N 1
ATOM 615 C CA . VAL A 1 77 ? 11.217 -1.687 -10.629 1.00 82.69 77 VAL A CA 1
ATOM 616 C C . VAL A 1 77 ? 11.643 -1.165 -9.259 1.00 82.69 77 VAL A C 1
ATOM 618 O O . VAL A 1 77 ? 10.794 -0.969 -8.396 1.00 82.69 77 VAL A O 1
ATOM 621 N N . MET A 1 78 ? 12.930 -0.886 -9.049 1.00 82.19 78 MET A N 1
ATOM 622 C CA . MET A 1 78 ? 13.415 -0.364 -7.771 1.00 82.19 78 MET A CA 1
ATOM 623 C C . MET A 1 78 ? 12.882 1.042 -7.466 1.00 82.19 78 MET A C 1
ATOM 625 O O . MET A 1 78 ? 12.516 1.320 -6.325 1.00 82.19 78 MET A O 1
ATOM 629 N N . GLU A 1 79 ? 12.817 1.926 -8.462 1.00 82.69 79 GLU A N 1
ATOM 630 C CA . GLU A 1 79 ? 12.230 3.261 -8.297 1.00 82.69 79 GLU A CA 1
ATOM 631 C C . GLU A 1 79 ? 10.729 3.186 -7.990 1.00 82.69 79 GLU A C 1
ATOM 633 O O . GLU A 1 79 ? 10.252 3.840 -7.063 1.00 82.69 79 GLU A O 1
ATOM 638 N N . GLU A 1 80 ? 10.011 2.323 -8.703 1.00 77.75 80 GLU A N 1
ATOM 639 C CA . GLU A 1 80 ? 8.585 2.054 -8.515 1.00 77.75 80 GLU A CA 1
ATOM 640 C C . GLU A 1 80 ? 8.267 1.425 -7.149 1.00 77.75 80 GLU A C 1
ATOM 642 O O . GLU A 1 80 ? 7.275 1.775 -6.504 1.00 77.75 80 GLU A O 1
ATOM 647 N N . MET A 1 81 ? 9.114 0.508 -6.675 1.00 76.06 81 MET A N 1
ATOM 648 C CA . MET A 1 81 ? 9.015 -0.064 -5.332 1.00 76.06 81 MET A CA 1
ATOM 649 C C . MET A 1 81 ? 9.285 0.998 -4.271 1.00 76.06 81 MET A C 1
ATOM 651 O O . MET A 1 81 ? 8.509 1.109 -3.332 1.00 76.06 81 MET A O 1
ATOM 655 N N . LYS A 1 82 ? 10.324 1.823 -4.443 1.00 77.62 82 LYS A N 1
ATOM 656 C CA . LYS A 1 82 ? 10.660 2.908 -3.510 1.00 77.62 82 LYS A CA 1
ATOM 657 C C . LYS A 1 82 ? 9.557 3.967 -3.423 1.00 77.62 82 LYS A C 1
ATOM 659 O O . LYS A 1 82 ? 9.302 4.485 -2.340 1.00 77.62 82 LYS A O 1
ATOM 664 N N . ALA A 1 83 ? 8.900 4.282 -4.538 1.00 69.38 83 ALA A N 1
ATOM 665 C CA . ALA A 1 83 ? 7.751 5.184 -4.555 1.00 69.38 83 ALA A CA 1
ATOM 666 C C . ALA A 1 83 ? 6.549 4.587 -3.800 1.00 69.38 83 ALA A C 1
ATOM 668 O O . ALA A 1 83 ? 5.921 5.279 -3.001 1.00 69.38 83 ALA A O 1
ATOM 669 N N . ARG A 1 84 ? 6.262 3.290 -3.982 1.00 68.00 84 ARG A N 1
ATOM 670 C CA . ARG A 1 84 ? 5.202 2.582 -3.237 1.00 68.00 84 ARG A CA 1
ATOM 671 C C . ARG A 1 84 ? 5.519 2.422 -1.746 1.00 68.00 84 ARG A C 1
ATOM 673 O O . ARG A 1 84 ? 4.604 2.512 -0.932 1.00 68.00 84 ARG A O 1
ATOM 680 N N . ASP A 1 85 ? 6.787 2.242 -1.386 1.00 65.00 85 ASP A N 1
ATOM 681 C CA . ASP A 1 85 ? 7.243 2.060 0.002 1.00 65.00 85 ASP A CA 1
ATOM 682 C C . ASP A 1 85 ? 6.974 3.299 0.883 1.00 65.00 85 ASP A C 1
ATOM 684 O O . ASP A 1 85 ? 6.789 3.213 2.095 1.00 65.00 85 ASP A O 1
ATOM 688 N N . LEU A 1 86 ? 6.867 4.479 0.265 1.00 64.69 86 LEU A N 1
ATOM 689 C CA . LEU A 1 86 ? 6.447 5.700 0.953 1.00 64.69 86 LEU A CA 1
ATOM 690 C C . LEU A 1 86 ? 4.965 5.645 1.372 1.00 64.69 86 LEU A C 1
ATOM 692 O O . LEU A 1 86 ? 4.610 6.076 2.469 1.00 64.69 86 LEU A O 1
ATOM 696 N N . HIS A 1 87 ? 4.104 5.079 0.522 1.00 60.81 87 HIS A N 1
ATOM 697 C CA . HIS A 1 87 ? 2.670 4.949 0.788 1.00 60.81 87 HIS A CA 1
ATOM 698 C C . HIS A 1 87 ? 2.356 3.850 1.813 1.00 60.81 87 HIS A C 1
ATOM 700 O O . HIS A 1 87 ? 1.414 3.997 2.593 1.00 60.81 87 HIS A O 1
ATOM 706 N N . THR A 1 88 ? 3.138 2.765 1.850 1.00 59.59 88 THR A N 1
ATOM 707 C CA . THR A 1 88 ? 2.990 1.706 2.865 1.00 59.59 88 THR A CA 1
ATOM 708 C C . THR A 1 88 ? 3.371 2.210 4.256 1.00 59.59 88 THR A C 1
ATOM 710 O O . THR A 1 88 ? 2.680 1.895 5.225 1.00 59.59 88 THR A O 1
ATOM 713 N N . LEU A 1 89 ? 4.406 3.050 4.358 1.00 63.38 89 LEU A N 1
ATOM 714 C CA . LEU A 1 89 ? 4.839 3.653 5.619 1.00 63.38 89 LEU A CA 1
ATOM 715 C C . LEU A 1 89 ? 3.813 4.658 6.165 1.00 63.38 89 LEU A C 1
ATOM 717 O O . LEU A 1 89 ? 3.492 4.632 7.353 1.00 63.38 89 LEU A O 1
ATOM 721 N N . GLU A 1 90 ? 3.242 5.504 5.305 1.00 64.56 90 GLU A N 1
ATOM 722 C CA . GLU A 1 90 ? 2.182 6.439 5.705 1.00 64.56 90 GLU A CA 1
ATOM 723 C C . GLU A 1 90 ? 0.907 5.699 6.144 1.00 64.56 90 GLU A C 1
ATOM 725 O O . GLU A 1 90 ? 0.259 6.074 7.128 1.00 64.56 90 GLU A O 1
ATOM 730 N N . LEU A 1 91 ? 0.553 4.619 5.439 1.00 71.44 91 LEU A N 1
ATOM 731 C CA . LEU A 1 91 ? -0.584 3.780 5.801 1.00 71.44 91 LEU A CA 1
ATOM 732 C C . LEU A 1 91 ? -0.355 3.078 7.146 1.00 71.44 91 LEU A C 1
ATOM 734 O O . LEU A 1 91 ? -1.270 3.055 7.966 1.00 71.44 91 LEU A O 1
ATOM 738 N N . ALA A 1 92 ? 0.858 2.581 7.407 1.00 70.06 92 ALA A N 1
ATOM 739 C CA . ALA A 1 92 ? 1.222 1.990 8.695 1.00 70.06 92 ALA A CA 1
ATOM 740 C C . ALA A 1 92 ? 1.077 3.004 9.840 1.00 70.06 92 ALA A C 1
ATOM 742 O O . ALA A 1 92 ? 0.410 2.723 10.833 1.00 70.06 92 ALA A O 1
ATOM 743 N N . GLN A 1 93 ? 1.575 4.230 9.658 1.00 70.62 93 GLN A N 1
ATOM 744 C CA . GLN A 1 93 ? 1.424 5.291 10.656 1.00 70.62 93 GLN A CA 1
ATOM 745 C C . GLN A 1 93 ? -0.050 5.644 10.920 1.00 70.62 93 GLN A C 1
ATOM 747 O O . GLN A 1 93 ? -0.446 5.893 12.062 1.00 70.62 93 GLN A O 1
ATOM 752 N N . LYS A 1 94 ? -0.886 5.663 9.874 1.00 76.38 94 LYS A N 1
ATOM 753 C CA . LYS A 1 94 ? -2.331 5.892 10.012 1.00 76.38 94 LYS A CA 1
ATOM 754 C C . LYS A 1 94 ? -3.021 4.745 10.749 1.00 76.38 94 LYS A C 1
ATOM 756 O O . LYS A 1 94 ? -3.879 5.022 11.584 1.00 76.38 94 LYS A O 1
ATOM 761 N N . VAL A 1 95 ? -2.639 3.493 10.490 1.00 80.62 95 VAL A N 1
ATOM 762 C CA . VAL A 1 95 ? -3.151 2.316 11.212 1.00 80.62 95 VAL A CA 1
ATOM 763 C C . VAL A 1 95 ? -2.759 2.367 12.690 1.00 80.62 95 VAL A C 1
ATOM 765 O O . VAL A 1 95 ? -3.621 2.172 13.547 1.00 80.62 95 VAL A O 1
ATOM 768 N N . ASP A 1 96 ? -1.514 2.721 13.007 1.00 76.94 96 ASP A N 1
ATOM 769 C CA . ASP A 1 96 ? -1.043 2.852 14.391 1.00 76.94 96 ASP A CA 1
ATOM 770 C C . ASP A 1 96 ? -1.777 3.977 15.135 1.00 76.94 96 ASP A C 1
ATOM 772 O O . ASP A 1 96 ? -2.244 3.796 16.261 1.00 76.94 96 ASP A O 1
ATOM 776 N N . SER A 1 97 ? -1.964 5.132 14.486 1.00 76.19 97 SER A N 1
ATOM 777 C CA . SER A 1 97 ? -2.739 6.243 15.050 1.00 76.19 97 SER A CA 1
ATOM 778 C C . SER A 1 97 ? -4.205 5.876 15.285 1.00 76.19 97 SER A C 1
ATOM 780 O O . SER A 1 97 ? -4.797 6.331 16.267 1.00 76.19 97 SER A O 1
ATOM 782 N N . LEU A 1 98 ? -4.813 5.105 14.381 1.00 78.75 98 LEU A N 1
ATOM 783 C CA . LEU A 1 98 ? -6.201 4.669 14.515 1.00 78.75 98 LEU A CA 1
ATOM 784 C C . LEU A 1 98 ? -6.345 3.638 15.640 1.00 78.75 98 LEU A C 1
ATOM 786 O O . LEU A 1 98 ? -7.312 3.697 16.397 1.00 78.75 98 LEU A O 1
ATOM 790 N N . THR A 1 99 ? -5.361 2.746 15.778 1.00 81.56 99 THR A N 1
ATOM 791 C CA . THR A 1 99 ? -5.287 1.744 16.850 1.00 81.56 99 THR A CA 1
ATOM 792 C C . THR A 1 99 ? -5.188 2.424 18.213 1.00 81.56 99 THR A C 1
ATOM 794 O O . THR A 1 99 ? -6.019 2.173 19.080 1.00 81.56 99 THR A O 1
ATOM 797 N N . LEU A 1 100 ? -4.278 3.394 18.366 1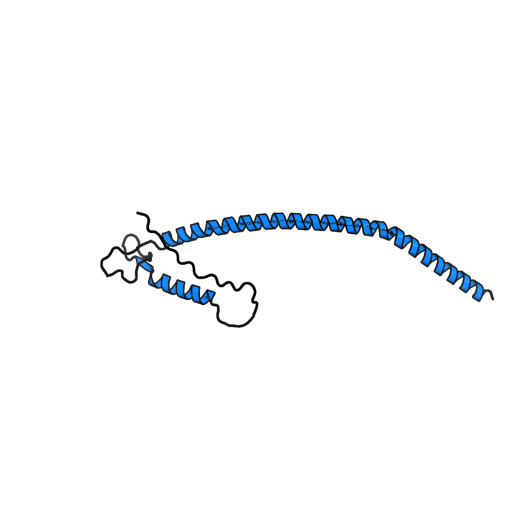.00 78.06 100 LEU A N 1
ATOM 798 C CA . LEU A 1 100 ? -4.137 4.174 19.599 1.00 78.06 100 LEU A CA 1
ATOM 799 C C . LEU A 1 100 ? -5.434 4.914 19.983 1.00 78.06 100 LEU A C 1
ATOM 801 O O . LEU A 1 100 ? -5.815 4.961 21.154 1.00 78.06 100 LEU A O 1
ATOM 805 N N . MET A 1 101 ? -6.125 5.504 19.001 1.00 70.56 101 MET A N 1
ATOM 806 C CA . MET A 1 101 ? -7.405 6.182 19.234 1.00 70.56 101 MET A CA 1
ATOM 807 C C . MET A 1 101 ? -8.519 5.189 19.604 1.00 70.56 101 MET A C 1
ATOM 809 O O . MET A 1 101 ? -9.349 5.492 20.464 1.00 70.56 101 MET A O 1
ATOM 813 N N . GLY A 1 102 ? -8.531 4.011 18.975 1.00 78.56 102 GLY A N 1
ATOM 814 C CA . GLY A 1 102 ? -9.451 2.917 19.277 1.00 78.56 102 GLY A CA 1
ATOM 815 C C . GLY A 1 102 ? -9.308 2.439 20.717 1.00 78.56 102 GLY A C 1
ATOM 816 O O . GLY A 1 102 ? -10.300 2.419 21.447 1.00 78.56 102 GLY A O 1
ATOM 817 N N . ASP A 1 103 ? -8.077 2.172 21.149 1.00 74.69 103 ASP A N 1
ATOM 818 C CA . ASP A 1 103 ? -7.772 1.725 22.508 1.00 74.69 103 ASP A CA 1
ATOM 819 C C . ASP A 1 103 ? -8.258 2.749 23.542 1.00 74.69 103 ASP A C 1
ATOM 821 O O . ASP A 1 103 ? -9.034 2.404 24.433 1.00 74.69 103 ASP A O 1
ATOM 825 N N . TYR A 1 104 ? -7.952 4.040 23.356 1.00 67.75 104 TYR A N 1
ATOM 826 C CA . TYR A 1 104 ? -8.458 5.110 24.229 1.00 67.75 104 TYR A CA 1
ATOM 827 C C . TYR A 1 104 ? -9.995 5.131 24.327 1.00 67.75 104 TYR A C 1
ATOM 829 O O . TYR A 1 104 ? -10.560 5.267 25.418 1.00 67.75 104 TYR A O 1
ATOM 837 N N . VAL A 1 105 ? -10.694 4.992 23.195 1.00 73.00 105 VAL A N 1
ATOM 838 C CA . VAL A 1 105 ? -12.165 4.976 23.163 1.00 73.00 105 VAL A CA 1
ATOM 839 C C . VAL A 1 105 ? -12.724 3.735 23.861 1.00 73.00 105 VAL A C 1
ATOM 841 O O . VAL A 1 105 ? -13.746 3.835 24.549 1.00 73.00 105 VAL A O 1
ATOM 844 N N . THR A 1 106 ? -12.083 2.574 23.706 1.00 75.88 106 THR A N 1
ATOM 845 C CA . THR A 1 106 ? -12.504 1.340 24.382 1.00 75.88 106 THR A CA 1
ATOM 846 C C . THR A 1 106 ? -12.314 1.437 25.890 1.00 75.88 106 THR A C 1
ATOM 848 O O . THR A 1 106 ? -13.282 1.220 26.615 1.00 75.88 106 THR A O 1
ATOM 851 N N . GLU A 1 107 ? -11.156 1.902 26.360 1.00 76.81 107 GLU A N 1
ATOM 852 C CA . GLU A 1 107 ? -10.866 2.118 27.781 1.00 76.81 107 GLU A CA 1
ATOM 853 C C . GLU A 1 107 ? -11.845 3.121 28.413 1.00 76.81 107 GLU A C 1
ATOM 855 O O . GLU A 1 107 ? -12.415 2.875 29.475 1.00 76.81 107 GLU A O 1
ATOM 860 N N . GLN A 1 108 ? -12.154 4.229 27.726 1.00 83.19 108 GLN A N 1
ATOM 861 C CA . GLN A 1 108 ? -13.140 5.201 28.210 1.00 83.19 108 GLN A CA 1
ATOM 862 C C . GLN A 1 108 ? -14.547 4.595 28.323 1.00 83.19 108 GLN A C 1
ATOM 864 O O . GLN A 1 108 ? -15.299 4.900 29.259 1.00 83.19 108 GLN A O 1
ATOM 869 N N . LYS A 1 109 ? -14.941 3.771 27.346 1.00 84.56 109 LYS A N 1
ATOM 870 C CA . LYS A 1 109 ? -16.229 3.073 27.366 1.00 84.56 109 LYS A CA 1
ATOM 871 C C . LYS A 1 109 ? -16.283 2.039 28.486 1.00 84.56 109 LYS A C 1
ATOM 873 O O . LYS A 1 109 ? -17.313 1.967 29.154 1.00 84.56 109 LYS A O 1
ATOM 878 N N . VAL A 1 110 ? -15.198 1.300 28.710 1.00 84.44 110 VAL A N 1
ATOM 879 C CA . VAL A 1 110 ? -15.065 0.324 29.800 1.00 84.44 110 VAL A CA 1
ATOM 880 C C . VAL A 1 110 ? -15.168 1.029 31.151 1.00 84.44 110 VAL A C 1
ATOM 882 O O . VAL A 1 110 ? -16.043 0.675 31.936 1.00 84.44 110 VAL A O 1
ATOM 885 N N . ALA A 1 111 ? -14.423 2.114 31.373 1.00 87.38 111 ALA A N 1
ATOM 886 C CA . ALA A 1 111 ? -14.474 2.880 32.621 1.00 87.38 111 ALA A CA 1
ATOM 887 C C . ALA A 1 111 ? -15.883 3.430 32.932 1.00 87.38 111 ALA A C 1
ATOM 889 O O . ALA A 1 111 ? -16.375 3.333 34.057 1.00 87.38 111 ALA A O 1
ATOM 890 N N . LYS A 1 112 ? -16.589 3.967 31.924 1.00 89.12 112 LYS A N 1
ATOM 891 C CA . LYS A 1 112 ? -17.985 4.419 32.089 1.00 89.12 112 LYS A CA 1
ATOM 892 C C . LYS A 1 112 ? -18.935 3.264 32.404 1.00 89.12 112 LYS A C 1
ATOM 894 O O . LYS A 1 112 ? -19.886 3.440 33.170 1.00 89.12 112 LYS A O 1
ATOM 899 N N . LEU A 1 113 ? -18.715 2.102 31.792 1.00 90.50 113 LEU A N 1
ATOM 900 C CA . LEU A 1 113 ? -19.530 0.916 32.025 1.00 90.50 113 LEU A CA 1
ATOM 901 C C . LEU A 1 113 ? -19.319 0.379 33.445 1.00 90.50 113 LEU A C 1
ATOM 903 O O . LEU A 1 113 ? -20.300 0.116 34.137 1.00 90.50 113 LEU A O 1
ATOM 907 N N . GLU A 1 114 ? -18.074 0.310 33.912 1.00 88.62 114 GLU A N 1
ATOM 908 C CA . GLU A 1 114 ? -17.723 -0.071 35.285 1.00 88.62 114 GLU A CA 1
ATOM 909 C C . GLU A 1 114 ? -18.352 0.862 36.326 1.00 88.62 114 GLU A C 1
ATOM 911 O O . GLU A 1 114 ? -18.870 0.400 37.349 1.00 88.62 114 GLU A O 1
ATOM 916 N N . GLU A 1 115 ? -18.393 2.170 36.054 1.00 92.06 115 GLU A N 1
ATOM 917 C CA . GLU A 1 115 ? -19.055 3.135 36.933 1.00 92.06 115 GLU A CA 1
ATOM 918 C C . GLU A 1 115 ? -20.575 2.901 36.999 1.00 92.06 115 GLU A C 1
ATOM 920 O O . GLU A 1 115 ? -21.170 2.908 38.085 1.00 92.06 115 GLU A O 1
ATOM 925 N N . MET A 1 116 ? -21.224 2.658 35.854 1.00 87.88 116 MET A N 1
ATOM 926 C CA . MET A 1 116 ? -22.653 2.331 35.810 1.00 87.88 116 MET A CA 1
ATOM 927 C C . MET A 1 116 ? -22.954 1.020 36.542 1.00 87.88 116 MET A C 1
ATOM 929 O O . MET A 1 116 ? -23.893 0.976 37.341 1.00 87.88 116 MET A O 1
ATOM 933 N N . VAL A 1 117 ? -22.139 -0.017 36.327 1.00 87.44 117 VAL A N 1
ATOM 934 C CA . VAL A 1 117 ? -22.255 -1.317 37.003 1.00 87.44 117 VAL A CA 1
ATOM 935 C C . VAL A 1 117 ? -22.069 -1.164 38.512 1.00 87.44 117 VAL A C 1
ATOM 937 O O . VAL A 1 117 ? -22.878 -1.693 39.269 1.00 87.44 117 VAL A O 1
ATOM 940 N N . SER A 1 118 ? -21.095 -0.376 38.972 1.00 85.25 118 SER A N 1
ATOM 941 C CA . SER A 1 118 ? -20.874 -0.109 40.402 1.00 85.25 118 SER A CA 1
ATOM 942 C C . SER A 1 118 ? -22.048 0.639 41.041 1.00 85.25 118 SER A C 1
ATOM 944 O O . SER A 1 118 ? -22.508 0.287 42.130 1.00 85.25 118 SER A O 1
ATOM 946 N N . LYS A 1 119 ? -22.605 1.637 40.342 1.00 89.44 119 LYS A N 1
ATOM 947 C CA . LYS A 1 119 ? -23.806 2.365 40.787 1.00 89.44 119 LYS A CA 1
ATOM 948 C C . LYS A 1 119 ? -25.041 1.468 40.854 1.00 89.44 119 LYS A C 1
ATOM 950 O O . LYS A 1 119 ? -25.842 1.627 41.771 1.00 89.44 119 LYS A O 1
ATOM 955 N N . LEU A 1 120 ? -25.225 0.564 39.891 1.00 83.38 120 LEU A N 1
ATOM 956 C CA . LEU A 1 120 ? -26.302 -0.433 39.893 1.00 83.38 120 LEU A CA 1
ATOM 957 C C . LEU A 1 120 ? -26.107 -1.445 41.024 1.00 83.38 120 LEU A C 1
ATOM 959 O O . LEU A 1 120 ? -27.030 -1.678 41.802 1.00 83.38 120 LEU A O 1
ATOM 963 N N . SER A 1 121 ? -24.890 -1.967 41.168 1.00 80.56 121 SER A N 1
ATOM 964 C CA . SER A 1 121 ? -24.516 -2.919 42.208 1.00 80.56 121 SER A CA 1
ATOM 965 C C . SER A 1 121 ? -24.767 -2.363 43.604 1.00 80.56 121 SER A C 1
ATOM 967 O O . SER A 1 121 ? -25.365 -3.065 44.395 1.00 80.56 121 SER A O 1
ATOM 969 N N . ASN A 1 122 ? -24.446 -1.097 43.896 1.00 75.12 122 ASN A N 1
ATOM 970 C CA . ASN A 1 122 ? -24.721 -0.484 45.205 1.00 75.12 122 ASN A CA 1
ATOM 971 C C . ASN A 1 122 ? -26.215 -0.164 45.450 1.00 75.12 122 ASN A C 1
ATOM 973 O O . ASN A 1 122 ? -26.666 -0.070 46.589 1.00 75.12 122 ASN A O 1
ATOM 977 N N . LYS A 1 123 ? -27.028 -0.025 44.396 1.00 75.00 123 LYS A N 1
ATOM 978 C CA . LYS A 1 123 ? -28.490 0.147 44.529 1.00 75.00 123 LYS A CA 1
ATOM 979 C C . LYS A 1 123 ? -29.214 -1.184 44.752 1.00 75.00 123 LYS A C 1
ATOM 981 O O . LYS A 1 123 ? -30.235 -1.221 45.438 1.00 75.00 123 LYS A O 1
ATOM 986 N N . ASN A 1 124 ? -28.680 -2.273 44.206 1.00 70.19 124 ASN A N 1
ATOM 987 C CA . ASN A 1 124 ? -29.235 -3.615 44.343 1.00 70.19 124 ASN A CA 1
ATOM 988 C C . ASN A 1 124 ? -29.291 -4.174 45.787 1.00 70.19 124 ASN A C 1
ATOM 990 O O . ASN A 1 124 ? -30.327 -4.760 46.085 1.00 70.19 124 ASN A O 1
ATOM 994 N N . PRO A 1 125 ? -28.327 -3.978 46.720 1.00 64.69 125 PRO A N 1
ATOM 995 C CA . PRO A 1 125 ? -28.404 -4.488 48.094 1.00 64.69 125 PRO A CA 1
ATOM 996 C C . PRO A 1 125 ? -29.578 -3.893 48.871 1.00 64.69 125 PRO A C 1
ATOM 998 O O . PRO A 1 125 ? -30.198 -4.570 49.686 1.00 64.69 125 PRO A O 1
ATOM 1001 N N . VAL A 1 126 ? -29.935 -2.637 48.586 1.00 64.12 126 VAL A N 1
ATOM 1002 C CA . VAL A 1 126 ? -31.119 -1.992 49.172 1.00 64.12 126 VAL A CA 1
ATOM 1003 C C . VAL A 1 126 ? -32.399 -2.663 48.665 1.00 64.12 126 VAL A C 1
ATOM 1005 O O . VAL A 1 126 ? -33.368 -2.814 49.410 1.00 64.12 126 VAL A O 1
ATOM 1008 N N . PHE A 1 127 ? -32.406 -3.096 47.402 1.00 61.53 127 PHE A N 1
ATOM 1009 C CA . PHE A 1 127 ? -33.532 -3.797 46.793 1.00 61.53 127 PHE A CA 1
ATOM 1010 C C . PHE A 1 127 ? -33.622 -5.267 47.233 1.00 61.53 127 PHE A C 1
ATOM 1012 O O . PHE A 1 127 ? -34.728 -5.760 47.432 1.00 61.53 127 PHE A O 1
ATOM 1019 N N . THR A 1 128 ? -32.507 -5.971 47.427 1.00 69.00 128 THR A N 1
ATOM 1020 C CA . THR A 1 128 ? -32.518 -7.355 47.923 1.00 69.00 128 THR A CA 1
ATOM 1021 C C . THR A 1 128 ? -32.882 -7.430 49.399 1.00 69.00 128 THR A C 1
ATOM 1023 O O . THR A 1 128 ? -33.733 -8.243 49.740 1.00 69.00 128 THR A O 1
ATOM 1026 N N . ASN A 1 129 ? -32.372 -6.534 50.252 1.00 68.56 129 ASN A N 1
ATOM 1027 C CA . ASN A 1 129 ? -32.685 -6.547 51.688 1.00 68.56 129 ASN A CA 1
ATOM 1028 C C . ASN A 1 129 ? -34.193 -6.350 51.960 1.00 68.56 129 ASN A C 1
ATOM 1030 O O . ASN A 1 129 ? -34.802 -7.054 52.761 1.00 68.56 129 ASN A O 1
ATOM 1034 N N . ARG A 1 130 ? -34.857 -5.449 51.220 1.00 75.25 130 ARG A N 1
ATOM 1035 C CA . ARG A 1 130 ? -36.322 -5.289 51.327 1.00 75.25 130 ARG A CA 1
ATOM 1036 C C . ARG A 1 130 ? -37.101 -6.510 50.825 1.00 75.25 130 ARG A C 1
ATOM 1038 O O . ARG A 1 130 ? -38.160 -6.806 51.366 1.00 75.25 130 ARG A O 1
ATOM 1045 N N . PHE A 1 131 ? -36.609 -7.205 49.799 1.00 79.50 131 PHE A N 1
ATOM 1046 C CA . PHE A 1 131 ? -37.257 -8.411 49.276 1.00 79.50 131 PHE A CA 1
ATOM 1047 C C . PHE A 1 131 ? -37.091 -9.587 50.234 1.00 79.50 131 PHE A C 1
ATOM 1049 O O . PHE A 1 131 ? -38.051 -10.311 50.478 1.00 79.50 131 PHE A O 1
ATOM 1056 N N . GLU A 1 132 ? -35.908 -9.732 50.823 1.00 81.69 132 GLU A N 1
ATOM 1057 C CA . GLU A 1 132 ? -35.611 -10.742 51.835 1.00 81.69 132 GLU A CA 1
ATOM 1058 C C . GLU A 1 132 ? -36.519 -10.582 53.061 1.00 81.69 132 GLU A C 1
ATOM 1060 O O . GLU A 1 132 ? -37.137 -11.553 53.492 1.00 81.69 132 GLU A O 1
ATOM 1065 N N . MET A 1 133 ? -36.723 -9.347 53.535 1.00 81.50 133 MET A N 1
ATOM 1066 C CA . MET A 1 133 ? -37.672 -9.042 54.615 1.00 81.50 133 MET A CA 1
ATOM 1067 C C . MET A 1 133 ? -39.119 -9.424 54.269 1.00 81.50 133 MET A C 1
ATOM 1069 O O . MET A 1 133 ? -39.827 -9.984 55.107 1.00 81.50 133 MET A O 1
ATOM 1073 N N . VAL A 1 134 ? -39.570 -9.151 53.038 1.00 86.19 134 VAL A N 1
ATOM 1074 C CA . VAL A 1 134 ? -40.924 -9.517 52.582 1.00 86.19 134 VAL A CA 1
ATOM 1075 C C . VAL A 1 134 ? -41.079 -11.035 52.495 1.00 86.19 134 VAL A C 1
ATOM 1077 O O . VAL A 1 134 ? -42.074 -11.575 52.974 1.00 86.19 134 VAL A O 1
ATOM 1080 N N . VAL A 1 135 ? -40.097 -11.740 51.931 1.00 88.12 135 VAL A N 1
ATOM 1081 C CA . VAL A 1 135 ? -40.121 -13.206 51.822 1.00 88.12 135 VAL A CA 1
ATOM 1082 C C . VAL A 1 135 ? -40.098 -13.853 53.208 1.00 88.12 135 VAL A C 1
ATOM 1084 O O . VAL A 1 135 ? -40.919 -14.729 53.479 1.00 88.12 135 VAL A O 1
ATOM 1087 N N . ALA A 1 136 ? -39.231 -13.385 54.111 1.00 89.31 136 ALA A N 1
ATOM 1088 C CA . ALA A 1 136 ? -39.172 -13.865 55.489 1.00 89.31 136 ALA A CA 1
ATOM 1089 C C . ALA A 1 136 ? -40.513 -13.667 56.215 1.00 89.31 136 ALA A C 1
ATOM 1091 O O . ALA A 1 136 ? -41.017 -14.596 56.848 1.00 89.31 136 ALA A O 1
ATOM 1092 N N . PHE A 1 137 ? -41.135 -12.493 56.067 1.00 92.00 137 PHE A N 1
ATOM 1093 C CA . PHE A 1 137 ? -42.452 -12.215 56.640 1.00 92.00 137 PHE A CA 1
ATOM 1094 C C . PHE A 1 137 ? -43.531 -13.169 56.107 1.00 92.00 137 PHE A C 1
ATOM 1096 O O . PHE A 1 137 ? -44.283 -13.745 56.893 1.00 92.00 137 PHE A O 1
ATOM 1103 N N . MET A 1 138 ? -43.578 -13.394 54.790 1.00 90.75 138 MET A N 1
ATOM 1104 C CA . MET A 1 138 ? -44.543 -14.313 54.177 1.00 90.75 138 MET A CA 1
ATOM 1105 C C . MET A 1 138 ? -44.392 -15.747 54.702 1.00 90.75 138 MET A C 1
ATOM 1107 O O . MET A 1 138 ? -45.395 -16.400 54.986 1.00 90.75 138 MET A O 1
ATOM 1111 N N . VAL A 1 139 ? -43.161 -16.230 54.894 1.00 93.19 139 VAL A N 1
ATOM 1112 C CA . VAL A 1 139 ? -42.904 -17.562 55.468 1.00 93.19 139 VAL A CA 1
ATOM 1113 C C . VAL A 1 139 ? -43.416 -17.655 56.908 1.00 93.19 139 VAL A C 1
ATOM 1115 O O . VAL A 1 139 ? -44.093 -18.625 57.246 1.00 93.19 139 VAL A O 1
ATOM 1118 N N . VAL A 1 140 ? -43.163 -16.643 57.745 1.00 92.94 140 VAL A N 1
ATOM 1119 C CA . VAL A 1 140 ? -43.656 -16.610 59.136 1.00 92.94 140 VAL A CA 1
ATOM 1120 C C . VAL A 1 140 ? -45.182 -16.663 59.181 1.00 92.94 140 VAL A C 1
ATOM 1122 O O . VAL A 1 140 ? -45.743 -17.446 59.947 1.00 92.94 140 VAL A O 1
ATOM 1125 N N . VAL A 1 141 ? -45.862 -15.884 58.335 1.00 93.75 141 VAL A N 1
ATOM 1126 C CA . VAL A 1 141 ? -47.330 -15.894 58.248 1.00 93.75 141 VAL A CA 1
ATOM 1127 C C . VAL A 1 141 ? -47.848 -17.286 57.880 1.00 93.75 141 VAL A C 1
ATOM 1129 O O . VAL A 1 141 ? -48.781 -17.774 58.517 1.00 93.75 141 VAL A O 1
ATOM 1132 N N . LEU A 1 142 ? -47.227 -17.959 56.906 1.00 92.75 142 LEU A N 1
ATOM 1133 C CA . LEU A 1 142 ? -47.607 -19.321 56.520 1.00 92.75 142 LEU A CA 1
ATOM 1134 C C . LEU A 1 142 ? -47.417 -20.327 57.664 1.00 92.75 142 LEU A C 1
ATOM 1136 O O . LEU A 1 142 ? -48.285 -21.175 57.870 1.00 92.75 142 LEU A O 1
ATOM 1140 N N . VAL A 1 143 ? -46.333 -20.216 58.438 1.00 92.56 143 VAL A N 1
ATOM 1141 C CA . VAL A 1 143 ? -46.095 -21.080 59.607 1.00 92.56 143 VAL A CA 1
ATOM 1142 C C . VAL A 1 143 ? -47.156 -20.858 60.685 1.00 92.56 143 VAL A C 1
ATOM 1144 O O . VAL A 1 143 ? -47.715 -21.829 61.191 1.00 92.56 143 VAL A O 1
ATOM 1147 N N . VAL A 1 144 ? -47.477 -19.601 61.012 1.00 92.12 144 VAL A N 1
ATOM 1148 C CA . VAL A 1 144 ? -48.499 -19.273 62.021 1.00 92.12 144 VAL A CA 1
ATOM 1149 C C . VAL A 1 144 ? -49.873 -19.781 61.592 1.00 92.12 144 VAL A C 1
ATOM 1151 O O . VAL A 1 144 ? -50.563 -20.417 62.386 1.00 92.12 144 VAL A O 1
ATOM 1154 N N . MET A 1 145 ? -50.252 -19.567 60.330 1.00 91.44 145 MET A N 1
ATOM 1155 C CA . MET A 1 145 ? -51.505 -20.089 59.781 1.00 91.44 145 MET A CA 1
ATOM 1156 C C . MET A 1 145 ? -51.547 -21.621 59.833 1.00 91.44 145 MET A C 1
ATOM 1158 O O . MET A 1 145 ? -52.553 -22.187 60.255 1.00 91.44 145 MET A O 1
ATOM 1162 N N . GLY A 1 146 ? -50.450 -22.295 59.474 1.00 91.44 146 GLY A N 1
ATOM 1163 C CA . GLY A 1 146 ? -50.331 -23.750 59.583 1.00 91.44 146 GLY A CA 1
ATOM 1164 C C . GLY A 1 146 ? -50.486 -24.243 61.022 1.00 91.44 146 GLY A C 1
ATOM 1165 O O . GLY A 1 146 ? -51.238 -25.180 61.274 1.00 91.44 146 GLY A O 1
ATOM 1166 N N . MET A 1 147 ? -49.852 -23.572 61.986 1.00 89.25 147 MET A N 1
ATOM 1167 C CA . MET A 1 147 ? -50.018 -23.884 63.406 1.00 89.25 147 MET A CA 1
ATOM 1168 C C . MET A 1 147 ? -51.470 -23.693 63.864 1.00 89.25 147 MET A C 1
ATOM 1170 O O . MET A 1 147 ? -52.025 -24.599 64.474 1.00 89.25 147 MET A O 1
ATOM 1174 N N . MET A 1 148 ? -52.126 -22.576 63.531 1.00 85.94 148 MET A N 1
ATOM 1175 C CA . MET A 1 148 ? -53.528 -22.338 63.913 1.00 85.94 148 MET A CA 1
ATOM 1176 C C . MET A 1 148 ? -54.495 -23.397 63.366 1.00 85.94 148 MET A C 1
ATOM 1178 O O . MET A 1 148 ? -55.477 -23.714 64.030 1.00 85.94 148 MET A O 1
ATOM 1182 N N . VAL A 1 149 ? -54.223 -23.945 62.178 1.00 89.88 149 VAL A N 1
ATOM 1183 C CA . VAL A 1 149 ? -55.016 -25.041 61.599 1.00 89.88 149 VAL A CA 1
ATOM 1184 C C . VAL A 1 149 ? -54.743 -26.366 62.312 1.00 89.88 149 VAL A C 1
ATOM 1186 O O . VAL A 1 149 ? -55.675 -27.122 62.545 1.00 89.88 149 VAL A O 1
ATOM 1189 N N . MET A 1 150 ? -53.493 -26.640 62.693 1.00 82.69 150 MET A N 1
ATOM 1190 C CA . MET A 1 150 ? -53.118 -27.872 63.404 1.00 82.69 150 MET A CA 1
ATOM 1191 C C . MET A 1 150 ? -53.587 -27.898 64.869 1.00 82.69 150 MET A C 1
ATOM 1193 O O . MET A 1 150 ? -53.765 -28.973 65.433 1.00 82.69 150 MET A O 1
ATOM 1197 N N . PHE A 1 151 ? -53.770 -26.731 65.496 1.00 73.38 151 PHE A N 1
ATOM 1198 C CA . PHE A 1 151 ? -54.253 -26.589 66.877 1.00 73.38 151 PHE A CA 1
ATOM 1199 C C . PHE A 1 151 ? -55.788 -26.501 67.000 1.00 73.38 151 PHE A C 1
ATOM 1201 O O . PHE A 1 151 ? -56.291 -26.231 68.093 1.00 73.38 151 PHE A O 1
ATOM 1208 N N . LYS A 1 152 ? -56.536 -26.712 65.911 1.00 67.25 152 LYS A N 1
ATOM 1209 C CA . LYS A 1 152 ? -58.001 -26.649 65.867 1.00 67.25 152 LYS A CA 1
ATOM 1210 C C . LYS A 1 152 ? -58.617 -28.006 65.550 1.00 67.25 152 LYS A C 1
ATOM 1212 O O . LYS A 1 152 ? -59.673 -28.286 66.161 1.00 67.25 152 LYS A O 1
#

pLDDT: mean 74.76, std 13.72, range [37.28, 93.75]